Protein AF-A0A8S4NNR5-F1 (afdb_monomer_lite)

pLDDT: mean 77.65, std 17.85, range [33.72, 96.5]

Secondary structure (DSSP, 8-state):
--SHHHHTTS---HHHHEEEEEETTEEP-GGGEEEEEETTTEEEEEET--TTS----SSSSTTTSEEEEE------HHHHHHHHTHHHHTT-TTSS-GGG----SSEEE----TTSPP-HHHH-EEE---

Organism: Owenia fusiformis (NCBI:txid6347)

Radius of gyration: 17.85 Å; chains: 1; bounding box: 46×30×42 Å

Structure (mmCIF, N/CA/C/O backbone):
data_AF-A0A8S4NNR5-F1
#
_entry.id   AF-A0A8S4NNR5-F1
#
loop_
_atom_site.group_PDB
_atom_site.id
_atom_site.type_symbol
_atom_site.label_atom_id
_atom_site.label_alt_id
_atom_site.label_comp_id
_atom_site.label_asym_id
_atom_site.label_entity_id
_atom_site.label_seq_id
_atom_site.pdbx_PDB_ins_code
_atom_site.Cartn_x
_atom_site.Cartn_y
_atom_site.Cartn_z
_atom_site.occupancy
_atom_site.B_iso_or_equiv
_atom_site.auth_seq_id
_atom_site.auth_comp_id
_atom_site.auth_asym_id
_atom_site.auth_atom_id
_atom_site.pdbx_PDB_model_num
ATOM 1 N N . PHE A 1 1 ? 19.088 12.478 -19.303 1.00 33.72 1 PHE A N 1
ATOM 2 C CA . PHE A 1 1 ? 17.846 12.474 -20.108 1.00 33.72 1 PHE A CA 1
ATOM 3 C C . PHE A 1 1 ? 17.108 11.131 -20.120 1.00 33.72 1 PHE A C 1
ATOM 5 O O . PHE A 1 1 ? 15.906 11.162 -20.313 1.00 33.72 1 PHE A O 1
ATOM 12 N N . LEU A 1 2 ? 17.761 9.978 -19.882 1.00 40.84 2 LEU A N 1
ATOM 13 C CA . LEU A 1 2 ? 17.099 8.657 -19.859 1.00 40.84 2 LEU A CA 1
ATOM 14 C C . LEU A 1 2 ? 16.720 8.135 -18.452 1.00 40.84 2 LEU A C 1
ATOM 16 O O . LEU A 1 2 ? 16.222 7.019 -18.371 1.00 40.84 2 LEU A O 1
ATOM 20 N N . ASP A 1 3 ? 16.991 8.866 -17.364 1.00 48.66 3 ASP A N 1
ATOM 21 C CA . ASP A 1 3 ? 16.616 8.444 -15.993 1.00 48.66 3 ASP A CA 1
ATOM 22 C C . ASP A 1 3 ? 15.136 8.702 -15.698 1.00 48.66 3 ASP A C 1
ATOM 24 O O . ASP A 1 3 ? 14.409 7.772 -15.375 1.00 48.66 3 ASP A O 1
ATOM 28 N N . ASN A 1 4 ? 14.644 9.916 -15.977 1.00 43.19 4 ASN A N 1
ATOM 29 C CA . ASN A 1 4 ? 13.251 10.296 -15.693 1.00 43.19 4 ASN A CA 1
ATOM 30 C C . ASN A 1 4 ? 12.184 9.402 -16.343 1.00 43.19 4 ASN A C 1
ATOM 32 O O . ASN A 1 4 ? 11.054 9.356 -15.871 1.00 43.19 4 ASN A O 1
ATOM 36 N N . GLN A 1 5 ? 12.501 8.731 -17.454 1.00 43.84 5 GLN A N 1
ATOM 37 C CA . GLN A 1 5 ? 11.549 7.844 -18.120 1.00 43.84 5 GLN A CA 1
ATOM 38 C C . GLN A 1 5 ? 11.513 6.436 -17.515 1.00 43.84 5 GLN A C 1
ATOM 40 O O . GLN A 1 5 ? 10.537 5.735 -17.745 1.00 43.84 5 GLN A O 1
ATOM 45 N N . ARG A 1 6 ? 12.549 6.012 -16.776 1.00 48.69 6 ARG A N 1
ATOM 46 C CA . ARG A 1 6 ? 12.664 4.664 -16.191 1.00 48.69 6 ARG A CA 1
ATOM 47 C C . ARG A 1 6 ? 12.021 4.572 -14.808 1.00 48.69 6 ARG A C 1
ATOM 49 O O . ARG A 1 6 ? 11.363 3.574 -14.535 1.00 48.69 6 ARG A O 1
ATOM 56 N N . ASP A 1 7 ? 12.098 5.639 -14.016 1.00 49.78 7 ASP A N 1
ATOM 57 C CA . ASP A 1 7 ? 11.447 5.712 -12.698 1.00 49.78 7 ASP A CA 1
ATOM 58 C C . ASP A 1 7 ? 9.910 5.708 -12.797 1.00 49.78 7 ASP A C 1
ATOM 60 O O . ASP A 1 7 ? 9.222 5.191 -11.920 1.00 49.78 7 ASP A O 1
ATOM 64 N N . LEU A 1 8 ? 9.353 6.193 -13.915 1.00 49.12 8 LEU A N 1
ATOM 65 C CA . LEU A 1 8 ? 7.906 6.207 -14.155 1.00 49.12 8 LEU A CA 1
ATOM 66 C C . LEU A 1 8 ? 7.284 4.807 -14.326 1.00 49.12 8 LEU A C 1
ATOM 68 O O . LEU A 1 8 ? 6.092 4.650 -14.081 1.00 49.12 8 LEU A O 1
ATOM 72 N N . TYR A 1 9 ? 8.054 3.793 -14.746 1.00 51.91 9 TYR A N 1
ATOM 73 C CA . TYR A 1 9 ? 7.522 2.442 -15.000 1.00 51.91 9 TYR A CA 1
ATOM 74 C C . TYR A 1 9 ? 7.316 1.611 -13.726 1.00 51.91 9 TYR A C 1
ATOM 76 O O . TYR A 1 9 ? 6.624 0.592 -13.769 1.00 51.91 9 TYR A O 1
ATOM 84 N N . HIS A 1 10 ? 7.883 2.044 -12.598 1.00 59.94 10 HIS A N 1
ATOM 85 C CA . HIS A 1 10 ? 7.735 1.380 -11.301 1.00 59.94 10 HIS A CA 1
ATOM 86 C C . HIS A 1 10 ? 6.607 1.974 -10.443 1.00 59.94 10 HIS A C 1
ATOM 88 O O . HIS A 1 10 ? 6.213 1.376 -9.443 1.00 59.94 10 HIS A O 1
ATOM 94 N N . LEU A 1 11 ? 6.044 3.121 -10.835 1.00 74.12 11 LEU A N 1
ATOM 95 C CA . LEU A 1 11 ? 4.936 3.756 -10.125 1.00 74.12 11 LEU A CA 1
ATOM 96 C C . LEU A 1 11 ? 3.611 3.117 -10.546 1.00 74.12 11 LEU A C 1
ATOM 98 O O . LEU A 1 11 ? 2.985 3.522 -11.523 1.00 74.12 11 LEU A O 1
ATOM 102 N N . LYS A 1 12 ? 3.184 2.099 -9.803 1.00 83.12 12 LYS A N 1
ATOM 103 C CA . LYS A 1 12 ? 1.849 1.515 -9.951 1.00 83.12 12 LYS A CA 1
ATOM 104 C C . LYS A 1 12 ? 0.801 2.430 -9.321 1.00 83.12 12 LYS A C 1
ATOM 106 O O . LYS A 1 12 ? 1.052 3.029 -8.276 1.00 83.12 12 LYS A O 1
ATOM 111 N N . THR A 1 13 ? -0.350 2.564 -9.969 1.00 89.81 13 THR A N 1
ATOM 112 C CA . THR A 1 13 ? -1.510 3.289 -9.434 1.00 89.81 13 THR A CA 1
ATOM 113 C C . THR A 1 13 ? -2.322 2.406 -8.483 1.00 89.81 13 THR A C 1
ATOM 115 O O . THR A 1 13 ? -2.110 1.193 -8.416 1.00 89.81 13 THR A O 1
ATOM 118 N N . TYR A 1 14 ? -3.295 2.988 -7.772 1.00 92.00 14 TYR A N 1
ATOM 119 C CA . TYR A 1 14 ? -4.175 2.222 -6.888 1.00 92.00 14 TYR A CA 1
ATOM 120 C C . TYR A 1 14 ? -4.929 1.141 -7.672 1.00 92.00 14 TYR A C 1
ATOM 122 O O . TYR A 1 14 ? -4.942 -0.021 -7.273 1.00 92.00 14 TYR A O 1
ATOM 130 N N . SER A 1 15 ? -5.484 1.495 -8.835 1.00 91.75 15 SER A N 1
ATOM 131 C CA . SER A 1 15 ? -6.202 0.554 -9.701 1.00 91.75 15 SER A CA 1
ATOM 132 C C . SER A 1 15 ? -5.319 -0.538 -10.301 1.00 91.75 15 SER A C 1
ATOM 134 O O . SER A 1 15 ? -5.840 -1.580 -10.686 1.00 91.75 15 SER A O 1
ATOM 136 N N . ASP A 1 16 ? -4.003 -0.323 -10.379 1.00 88.44 16 ASP A N 1
ATOM 137 C CA . ASP A 1 16 ? -3.079 -1.357 -10.851 1.00 88.44 16 ASP A CA 1
ATOM 138 C C . ASP A 1 16 ? -2.817 -2.429 -9.784 1.00 88.44 16 ASP A C 1
ATOM 140 O O . ASP A 1 16 ? -2.486 -3.558 -10.140 1.00 88.44 16 ASP A O 1
ATOM 144 N N . ILE A 1 17 ? -2.932 -2.077 -8.496 1.00 89.19 17 ILE A N 1
ATOM 145 C CA . ILE A 1 17 ? -2.539 -2.941 -7.373 1.00 89.19 17 ILE A CA 1
ATOM 146 C C . ILE A 1 17 ? -3.748 -3.516 -6.632 1.00 89.19 17 ILE A C 1
ATOM 148 O O . ILE A 1 17 ? -3.726 -4.679 -6.253 1.00 89.19 17 ILE A O 1
ATOM 152 N N . PHE A 1 18 ? -4.799 -2.745 -6.369 1.00 94.06 18 PHE A N 1
ATOM 153 C CA . PHE A 1 18 ? -5.869 -3.161 -5.458 1.00 94.06 18 PHE A CA 1
ATOM 154 C C . PHE A 1 18 ? -7.031 -3.813 -6.215 1.00 94.06 18 PHE A C 1
ATOM 156 O O . PHE A 1 18 ? -7.804 -3.136 -6.888 1.00 94.06 18 PHE A O 1
ATOM 163 N N . LEU A 1 19 ? -7.202 -5.131 -6.056 1.00 94.06 19 LEU A N 1
ATOM 164 C CA . LEU A 1 19 ? -8.363 -5.865 -6.582 1.00 94.06 19 LEU A CA 1
ATOM 165 C C . LEU A 1 19 ? -9.550 -5.832 -5.618 1.00 94.06 19 LEU A C 1
ATOM 167 O O . LEU A 1 19 ? -10.701 -5.763 -6.045 1.00 94.06 19 LEU A O 1
ATOM 171 N N . ALA A 1 20 ? -9.279 -5.912 -4.315 1.00 95.56 20 ALA A N 1
ATOM 172 C CA . ALA A 1 20 ? -10.296 -5.792 -3.280 1.00 95.56 20 ALA A CA 1
ATOM 173 C C . ALA A 1 20 ? -9.721 -5.173 -2.004 1.00 95.56 20 ALA A C 1
ATOM 175 O O . ALA A 1 20 ? -8.582 -5.442 -1.625 1.00 95.56 20 ALA A O 1
ATOM 176 N N . CYS A 1 21 ? -10.550 -4.389 -1.319 1.00 96.50 21 CYS A N 1
ATOM 177 C CA . CYS A 1 21 ? -10.239 -3.763 -0.041 1.00 96.50 21 CYS A CA 1
ATOM 178 C C . CYS A 1 21 ? -11.453 -3.877 0.880 1.00 96.50 21 CYS A C 1
ATOM 180 O O . CYS A 1 21 ? -12.565 -3.510 0.484 1.00 96.50 21 CYS A O 1
ATOM 182 N N . ARG A 1 22 ? -11.255 -4.377 2.103 1.00 96.12 22 ARG A N 1
ATOM 183 C CA . ARG A 1 22 ? -12.273 -4.369 3.158 1.00 96.12 22 ARG A CA 1
ATOM 184 C C . ARG A 1 22 ? -11.695 -3.968 4.505 1.00 96.12 22 ARG A C 1
ATOM 186 O O . ARG A 1 22 ? -10.614 -4.418 4.863 1.00 96.12 22 ARG A O 1
ATOM 193 N N . PHE A 1 23 ? -12.452 -3.197 5.273 1.00 95.06 23 PHE A N 1
ATOM 194 C CA . PHE A 1 23 ? -12.169 -2.894 6.673 1.00 95.06 23 PHE A CA 1
ATOM 195 C C . PHE A 1 23 ? -13.469 -2.975 7.473 1.00 95.06 23 PHE A C 1
ATOM 197 O O . PHE A 1 23 ? -14.477 -2.413 7.048 1.00 95.06 23 PHE A O 1
ATOM 204 N N . ASN A 1 24 ? -13.487 -3.684 8.608 1.00 94.50 24 ASN A N 1
ATOM 205 C CA . ASN A 1 24 ? -14.728 -3.953 9.357 1.00 94.50 24 ASN A CA 1
ATOM 206 C C . ASN A 1 24 ? -15.854 -4.575 8.492 1.00 94.50 24 ASN A C 1
ATOM 208 O O . ASN A 1 24 ? -17.032 -4.252 8.661 1.00 94.50 24 ASN A O 1
ATOM 212 N N . GLY A 1 25 ? -15.491 -5.419 7.520 1.00 92.25 25 GLY A N 1
ATOM 213 C CA . GLY A 1 25 ? -16.410 -6.013 6.539 1.00 92.25 25 GLY A CA 1
ATOM 214 C C . GLY A 1 25 ? -16.906 -5.067 5.430 1.00 92.25 25 GLY A C 1
ATOM 215 O O . GLY A 1 25 ? -17.465 -5.538 4.432 1.00 92.25 25 GLY A O 1
ATOM 216 N N . GLU A 1 26 ? -16.668 -3.761 5.548 1.00 93.69 26 GLU A N 1
ATOM 217 C CA . GLU A 1 26 ? -17.100 -2.733 4.595 1.00 93.69 26 GLU A CA 1
ATOM 218 C C . GLU A 1 26 ? -16.048 -2.510 3.505 1.00 93.69 26 GLU A C 1
ATOM 220 O O . GLU A 1 26 ? -14.851 -2.637 3.751 1.00 93.69 26 GLU A O 1
ATOM 225 N N . ILE A 1 27 ? -16.493 -2.206 2.282 1.00 95.50 27 ILE A N 1
ATOM 226 C CA . ILE A 1 27 ? -15.597 -1.948 1.145 1.00 95.50 27 ILE A CA 1
ATOM 227 C C . ILE A 1 27 ? -14.886 -0.609 1.365 1.00 95.50 27 ILE A C 1
ATOM 229 O O . ILE A 1 27 ? -15.550 0.402 1.589 1.00 95.50 27 ILE A O 1
ATOM 233 N N . CYS A 1 28 ? -13.556 -0.606 1.260 1.00 93.94 28 CYS A N 1
ATOM 234 C CA . CYS A 1 28 ? -12.745 0.613 1.225 1.00 93.94 28 CYS A CA 1
ATOM 235 C C . CYS A 1 28 ? -12.366 1.000 -0.207 1.00 93.94 28 CYS A C 1
ATOM 237 O O . CYS A 1 28 ? -12.325 0.156 -1.102 1.00 93.94 28 CYS A O 1
ATOM 239 N N . ASN A 1 29 ? -12.095 2.287 -0.410 1.00 93.62 29 ASN A N 1
ATOM 240 C CA . ASN A 1 29 ? -11.801 2.892 -1.706 1.00 93.62 29 ASN A CA 1
ATOM 241 C C . ASN A 1 29 ? -10.425 3.567 -1.705 1.00 93.62 29 ASN A C 1
ATOM 243 O O . ASN A 1 29 ? -9.819 3.768 -0.656 1.00 93.62 29 ASN A O 1
ATOM 247 N N . GLU A 1 30 ? -9.965 4.002 -2.878 1.00 95.12 30 GLU A N 1
ATOM 248 C CA . GLU A 1 30 ? -8.710 4.751 -3.038 1.00 95.12 30 GLU A CA 1
ATOM 249 C C . GLU A 1 30 ? -8.620 5.981 -2.118 1.00 95.12 30 GLU A C 1
ATOM 251 O O . GLU A 1 30 ? -7.561 6.261 -1.567 1.00 95.12 30 GLU A O 1
ATOM 256 N N . SER A 1 31 ? -9.741 6.668 -1.867 1.00 93.56 31 SER A N 1
ATOM 257 C CA . SER A 1 31 ? -9.806 7.825 -0.959 1.00 93.56 31 SER A CA 1
ATOM 258 C C . SER A 1 31 ? -9.472 7.502 0.500 1.00 93.56 31 SER A C 1
ATOM 260 O O . SER A 1 31 ? -9.223 8.411 1.286 1.00 93.56 31 SER A O 1
ATOM 262 N N . ASP A 1 32 ? -9.495 6.223 0.880 1.00 93.38 32 ASP A N 1
ATOM 263 C CA . ASP A 1 32 ? -9.110 5.761 2.213 1.00 93.38 32 ASP A CA 1
ATOM 264 C C . ASP A 1 32 ? -7.591 5.580 2.357 1.00 93.38 32 ASP A C 1
ATOM 266 O O . ASP A 1 32 ? -7.109 5.244 3.443 1.00 93.38 32 ASP A O 1
ATOM 270 N N . PHE A 1 33 ? -6.834 5.807 1.283 1.00 94.69 33 PHE A N 1
ATOM 271 C CA . PHE A 1 33 ? -5.386 5.688 1.247 1.00 94.69 33 PHE A CA 1
ATOM 272 C C . PHE A 1 33 ? -4.733 7.033 0.949 1.00 94.69 33 PHE A C 1
ATOM 274 O O . PHE A 1 33 ? -5.205 7.830 0.142 1.00 94.69 33 PHE A O 1
ATOM 281 N N . THR A 1 34 ? -3.579 7.263 1.565 1.00 93.25 34 THR A N 1
ATOM 282 C CA . THR A 1 34 ? -2.657 8.321 1.145 1.00 93.25 34 THR A CA 1
ATOM 283 C C . THR A 1 34 ? -1.496 7.712 0.383 1.00 93.25 34 THR A C 1
ATOM 285 O O . THR A 1 34 ? -0.944 6.702 0.818 1.00 93.25 34 THR A O 1
ATOM 288 N N . THR A 1 35 ? -1.109 8.345 -0.723 1.00 92.50 35 THR A N 1
ATOM 289 C CA . THR A 1 35 ? 0.004 7.882 -1.558 1.00 92.50 35 THR A CA 1
ATOM 290 C C . THR A 1 35 ? 1.268 8.671 -1.242 1.00 92.50 35 THR A C 1
ATOM 292 O O . THR A 1 35 ? 1.237 9.903 -1.225 1.00 92.50 35 THR A O 1
ATOM 295 N N . ILE A 1 36 ? 2.379 7.967 -1.031 1.00 90.81 36 ILE A N 1
ATOM 296 C CA . ILE A 1 36 ? 3.730 8.538 -1.005 1.00 90.81 36 ILE A CA 1
ATOM 297 C C . ILE A 1 36 ? 4.597 7.792 -2.017 1.00 90.81 36 ILE A C 1
ATOM 299 O O . ILE A 1 36 ? 4.445 6.585 -2.178 1.00 90.81 36 ILE A O 1
ATOM 303 N N . SER A 1 37 ? 5.505 8.486 -2.695 1.00 87.75 37 SER A N 1
ATOM 304 C CA . SER A 1 37 ? 6.462 7.844 -3.599 1.00 87.75 37 SER A CA 1
ATOM 305 C C . SER A 1 37 ? 7.819 7.755 -2.907 1.00 87.75 37 SER A C 1
ATOM 307 O O . SER A 1 37 ? 8.348 8.773 -2.460 1.00 87.75 37 SER A O 1
ATOM 309 N N . LEU A 1 38 ? 8.361 6.544 -2.796 1.00 83.75 38 LEU A N 1
ATOM 310 C CA . LEU A 1 38 ? 9.674 6.272 -2.214 1.00 83.75 38 LEU A CA 1
ATOM 311 C C . LEU A 1 38 ? 10.615 5.747 -3.299 1.00 83.75 38 LEU A C 1
ATOM 313 O O . LEU A 1 38 ? 10.259 4.819 -4.022 1.00 83.75 38 LEU A O 1
ATOM 317 N N . ASP A 1 39 ? 11.834 6.282 -3.367 1.00 77.00 39 ASP A N 1
ATOM 318 C CA . ASP A 1 39 ? 12.800 5.991 -4.441 1.00 77.00 39 ASP A CA 1
ATOM 319 C C . ASP A 1 39 ? 13.066 4.490 -4.655 1.00 77.00 39 ASP A C 1
ATOM 3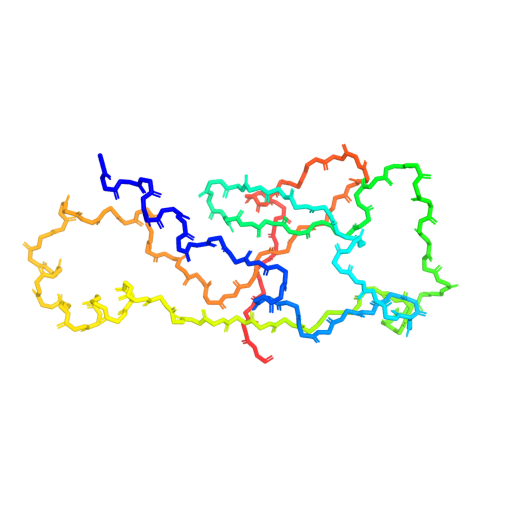21 O O . ASP A 1 39 ? 13.258 4.045 -5.783 1.00 77.00 39 ASP A O 1
ATOM 325 N N . ASN A 1 40 ? 13.056 3.695 -3.579 1.00 77.81 40 ASN A N 1
ATOM 326 C CA . ASN A 1 40 ? 13.342 2.257 -3.639 1.00 77.81 40 ASN A CA 1
ATOM 327 C C . ASN A 1 40 ? 12.089 1.375 -3.806 1.00 77.81 40 ASN A C 1
ATOM 329 O O . ASN A 1 40 ? 12.233 0.191 -4.103 1.00 77.81 40 ASN A O 1
ATOM 333 N N . TYR A 1 41 ? 10.884 1.919 -3.597 1.00 81.00 41 TYR A N 1
ATOM 334 C CA . TYR A 1 41 ? 9.638 1.138 -3.501 1.00 81.00 41 TYR A CA 1
ATOM 335 C C . TYR A 1 41 ? 8.533 1.595 -4.463 1.00 81.00 41 TYR A C 1
ATOM 337 O O . TYR A 1 41 ? 7.509 0.928 -4.584 1.00 81.00 41 TYR A O 1
ATOM 345 N N . GLY A 1 42 ? 8.720 2.714 -5.164 1.00 83.94 42 GLY A N 1
ATOM 346 C CA . GLY A 1 42 ? 7.693 3.301 -6.018 1.00 83.94 42 GLY A CA 1
ATOM 347 C C . GLY A 1 42 ? 6.557 3.924 -5.202 1.00 83.94 42 GLY A C 1
ATOM 348 O O . GLY A 1 42 ? 6.799 4.553 -4.172 1.00 83.94 42 GLY A O 1
ATOM 349 N N . ASN A 1 43 ? 5.314 3.786 -5.674 1.00 89.38 43 ASN A N 1
ATOM 350 C CA . ASN A 1 43 ? 4.141 4.289 -4.957 1.00 89.38 43 ASN A CA 1
ATOM 351 C C . ASN A 1 43 ? 3.772 3.365 -3.793 1.00 89.38 43 ASN A C 1
ATOM 353 O O . ASN A 1 43 ? 3.429 2.200 -3.988 1.00 89.38 43 ASN A O 1
ATOM 357 N N . CYS A 1 44 ? 3.773 3.920 -2.588 1.00 91.75 44 CYS A N 1
ATOM 358 C CA . CYS A 1 44 ? 3.300 3.276 -1.374 1.00 91.75 44 CYS A CA 1
ATOM 359 C C . CYS A 1 44 ? 1.934 3.845 -0.978 1.00 91.75 44 CYS A C 1
ATOM 361 O O . CYS A 1 44 ? 1.725 5.060 -0.998 1.00 91.75 44 CYS A O 1
ATOM 363 N N . TYR A 1 45 ? 1.025 2.959 -0.571 1.00 95.31 45 TYR A N 1
ATOM 364 C CA . TYR A 1 45 ? -0.346 3.289 -0.190 1.00 95.31 45 TYR A CA 1
ATOM 365 C C . TYR A 1 45 ? -0.551 3.030 1.301 1.00 95.31 45 TYR A C 1
ATOM 367 O O . TYR A 1 45 ? -0.532 1.883 1.745 1.00 95.31 45 TYR A O 1
ATOM 375 N N . THR A 1 46 ? -0.784 4.088 2.076 1.00 94.88 46 THR A N 1
ATOM 376 C CA . THR A 1 46 ? -1.032 3.986 3.520 1.00 94.88 46 THR A CA 1
ATOM 377 C C . THR A 1 46 ? -2.519 4.121 3.803 1.00 94.88 46 THR A C 1
ATOM 379 O O . THR A 1 46 ? -3.100 5.186 3.591 1.00 94.88 46 THR A O 1
ATOM 382 N N . PHE A 1 47 ? -3.132 3.050 4.306 1.00 94.94 47 PHE A N 1
ATOM 383 C CA . PHE A 1 47 ? -4.526 3.063 4.743 1.00 94.94 47 PHE A CA 1
ATOM 384 C C . PHE A 1 47 ? -4.690 3.982 5.958 1.00 94.94 47 PHE A C 1
ATOM 386 O O . PHE A 1 47 ? -3.986 3.818 6.953 1.00 94.94 47 PHE A O 1
ATOM 393 N N . LYS A 1 48 ? -5.621 4.939 5.878 1.00 89.62 48 LYS A N 1
ATOM 394 C CA . LYS A 1 48 ? -6.034 5.816 6.988 1.00 89.62 48 LYS A CA 1
ATOM 395 C C . LYS A 1 48 ? -4.873 6.450 7.767 1.00 89.62 48 LYS A C 1
ATOM 397 O O . LYS A 1 48 ? -4.831 6.412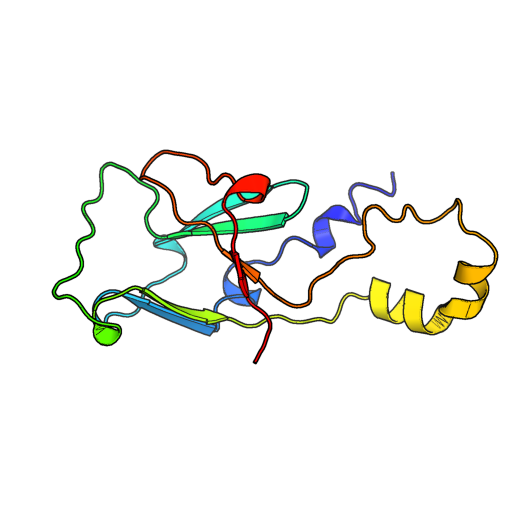 8.989 1.00 89.62 48 LYS A O 1
ATOM 402 N N . SER A 1 49 ? -3.936 7.085 7.066 1.00 85.38 49 SER A N 1
ATOM 403 C CA . SER A 1 49 ? -2.756 7.711 7.688 1.00 85.38 49 SER A CA 1
ATOM 404 C C . SER A 1 49 ? -3.057 8.954 8.541 1.00 85.38 49 SER A C 1
ATOM 406 O O . SER A 1 49 ? -2.223 9.361 9.357 1.00 85.38 49 SER A O 1
ATOM 408 N N . ASN A 1 50 ? -4.230 9.571 8.362 1.00 82.50 50 ASN A N 1
ATOM 409 C CA . ASN A 1 50 ? -4.592 10.822 9.016 1.00 82.50 50 ASN A CA 1
ATOM 410 C C . ASN A 1 50 ? -4.929 10.625 10.505 1.00 82.50 50 ASN A C 1
ATOM 412 O O . ASN A 1 50 ? -5.868 9.919 10.862 1.00 82.50 50 ASN A O 1
ATOM 416 N N . ILE A 1 51 ? -4.211 11.340 11.375 1.00 76.19 51 ILE A N 1
ATOM 417 C CA . ILE A 1 51 ? -4.363 11.283 12.836 1.00 76.19 51 ILE A CA 1
ATOM 418 C C . ILE A 1 51 ? -5.730 11.769 13.341 1.00 76.19 51 ILE A C 1
ATOM 420 O O . ILE A 1 51 ? -6.143 11.420 14.448 1.00 76.19 51 ILE A O 1
ATOM 424 N N . THR A 1 52 ? -6.435 12.595 12.563 1.00 73.75 52 THR A N 1
ATOM 425 C CA . THR A 1 52 ? -7.730 13.153 12.980 1.00 73.75 52 THR A CA 1
ATOM 426 C C . THR A 1 52 ? -8.884 12.173 12.811 1.00 73.75 52 THR A C 1
ATOM 428 O O . THR A 1 52 ? -9.960 12.391 13.366 1.00 73.75 52 THR A O 1
ATOM 431 N N . GLU A 1 53 ? -8.683 11.100 12.052 1.00 71.75 53 GLU A N 1
ATOM 432 C CA . GLU A 1 53 ? -9.719 10.124 11.759 1.00 71.75 53 GLU A CA 1
ATOM 433 C C . GLU A 1 53 ? -9.548 8.899 12.668 1.00 71.75 5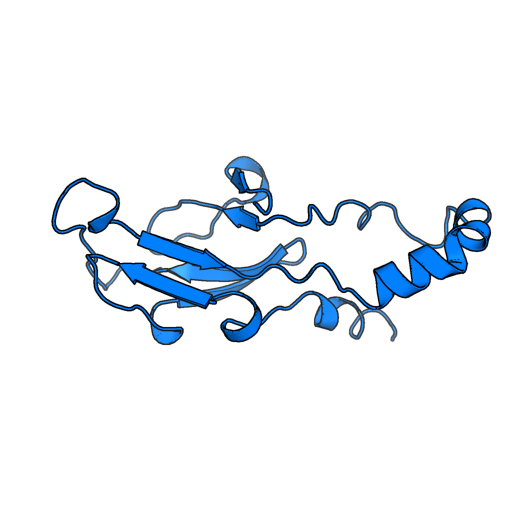3 GLU A C 1
ATOM 435 O O . GLU A 1 53 ? -8.542 8.195 12.628 1.00 71.75 53 GLU A O 1
ATOM 440 N N . ARG A 1 54 ? -10.531 8.647 13.540 1.00 68.44 54 ARG A N 1
ATOM 441 C CA . ARG A 1 54 ? -10.506 7.481 14.431 1.00 68.44 54 ARG A CA 1
ATOM 442 C C . ARG A 1 54 ? -11.079 6.269 13.711 1.00 68.44 54 ARG A C 1
ATOM 444 O O . ARG A 1 54 ? -12.298 6.128 13.634 1.00 68.44 54 ARG A O 1
ATOM 451 N N . TYR A 1 55 ? -10.208 5.370 13.266 1.00 78.00 55 TYR A N 1
ATOM 452 C CA . TYR A 1 55 ? -10.606 4.048 12.789 1.00 78.00 55 TYR A CA 1
ATOM 453 C C . TYR A 1 55 ? -10.283 3.009 13.844 1.00 78.00 55 TYR A C 1
ATOM 455 O O . TYR A 1 55 ? -9.141 2.848 14.264 1.00 78.00 55 TYR A O 1
ATOM 463 N N . MET A 1 56 ? -11.321 2.320 14.295 1.00 85.69 56 MET A N 1
ATOM 464 C CA . MET A 1 56 ? -11.200 1.231 15.250 1.00 85.69 56 MET A CA 1
ATOM 465 C C . MET A 1 56 ? -11.814 -0.012 14.632 1.00 85.69 56 MET A C 1
ATOM 467 O O . MET A 1 56 ? -12.841 0.057 13.950 1.00 85.69 56 MET A O 1
ATOM 471 N N . VAL A 1 57 ? -11.170 -1.148 14.869 1.00 90.50 57 VAL A N 1
ATOM 472 C CA . VAL A 1 57 ? -11.773 -2.446 14.584 1.00 90.50 57 VAL A CA 1
ATOM 473 C C . VAL A 1 57 ? -12.987 -2.633 15.497 1.00 90.50 57 VAL A C 1
ATOM 475 O O . VAL A 1 57 ? -12.948 -2.249 16.669 1.00 90.50 57 VAL A O 1
ATOM 478 N N . ARG A 1 58 ? -14.081 -3.175 14.960 1.00 88.75 58 ARG A N 1
ATOM 479 C CA . ARG A 1 58 ? -15.308 -3.455 15.727 1.00 88.75 58 ARG A CA 1
ATOM 480 C C . ARG A 1 58 ? -15.082 -4.570 16.742 1.00 88.75 58 ARG A C 1
ATOM 482 O O . ARG A 1 58 ? -15.589 -4.510 17.857 1.00 88.75 58 ARG A O 1
ATOM 489 N N . GLU A 1 59 ? -14.297 -5.559 16.346 1.00 91.75 59 GLU A N 1
ATOM 490 C CA . GLU A 1 59 ? -13.951 -6.739 17.127 1.00 91.75 59 GLU A CA 1
ATOM 491 C C . GLU A 1 59 ? -12.592 -7.283 16.673 1.00 91.75 59 GLU A C 1
ATOM 493 O O . GLU A 1 59 ? -12.056 -6.906 15.629 1.00 91.75 59 GLU A O 1
ATOM 498 N N . ILE A 1 60 ? -12.015 -8.165 17.486 1.00 91.00 60 ILE A N 1
ATOM 499 C CA . ILE A 1 60 ? -10.755 -8.832 17.164 1.00 91.00 60 ILE A CA 1
ATOM 500 C C . ILE A 1 60 ? -11.059 -9.992 16.218 1.00 91.00 60 ILE A C 1
ATOM 502 O O . ILE A 1 60 ? -11.758 -10.930 16.592 1.00 91.00 60 ILE A O 1
ATOM 506 N N . GLY A 1 61 ? -10.495 -9.953 15.015 1.00 91.12 61 GLY A N 1
ATOM 507 C CA . GLY A 1 61 ? -10.620 -11.036 14.047 1.00 91.12 61 GLY A CA 1
ATOM 508 C C . GLY A 1 61 ? -10.319 -10.580 12.620 1.00 91.12 61 GLY A C 1
ATOM 509 O O . GLY A 1 61 ? -10.297 -9.376 12.355 1.00 91.12 61 GLY A O 1
ATOM 510 N N . PRO A 1 62 ? -10.092 -11.526 11.695 1.00 87.56 62 PRO A N 1
ATOM 511 C CA . PRO A 1 62 ? -9.787 -11.212 10.300 1.00 87.56 62 PRO A CA 1
ATOM 512 C C . PRO A 1 62 ? -10.939 -10.478 9.600 1.00 87.56 62 PRO A C 1
ATOM 514 O O . PRO A 1 62 ? -10.686 -9.544 8.846 1.00 87.56 62 PRO A O 1
ATOM 517 N N . ASP A 1 63 ? -12.190 -10.817 9.924 1.00 88.62 63 ASP A N 1
ATOM 518 C CA . ASP A 1 63 ? -13.380 -10.218 9.298 1.00 88.62 63 ASP A CA 1
ATOM 519 C C . ASP A 1 63 ? -13.573 -8.738 9.667 1.00 88.62 63 ASP A C 1
ATOM 521 O O . ASP A 1 63 ? -14.156 -7.963 8.904 1.00 88.62 63 ASP A O 1
ATOM 525 N N . SER A 1 64 ? -13.047 -8.332 10.827 1.00 92.88 64 SER A N 1
ATOM 526 C CA . SER A 1 64 ? -13.100 -6.948 11.301 1.00 92.88 64 SER A CA 1
ATOM 527 C C . SER A 1 64 ? -11.831 -6.142 11.017 1.00 92.88 64 SER A C 1
ATOM 529 O O . SER A 1 64 ? -11.842 -4.914 11.095 1.00 92.88 64 SER A O 1
ATOM 531 N N . GLY A 1 65 ? -10.738 -6.812 10.653 1.00 92.56 65 GLY A N 1
ATOM 532 C CA . GLY A 1 65 ? -9.476 -6.175 10.289 1.00 92.56 65 GLY A CA 1
ATOM 533 C C . GLY A 1 65 ? -9.480 -5.556 8.890 1.00 92.56 65 GLY A C 1
ATOM 534 O O . GLY A 1 65 ? -10.511 -5.435 8.228 1.00 92.56 65 GLY A O 1
ATOM 535 N N . LEU A 1 66 ? -8.287 -5.165 8.437 1.00 94.88 66 LEU A N 1
ATOM 536 C CA . LEU A 1 66 ? -8.034 -4.775 7.052 1.00 94.88 66 LEU A CA 1
ATOM 537 C C . LEU A 1 66 ? -7.746 -6.035 6.225 1.00 94.88 66 LEU A C 1
ATOM 539 O O . LEU A 1 66 ? -6.789 -6.754 6.501 1.00 94.88 66 LEU A O 1
ATOM 543 N N . THR A 1 67 ? -8.561 -6.281 5.205 1.00 95.69 67 THR A N 1
ATOM 544 C CA . THR A 1 67 ? -8.386 -7.366 4.236 1.00 95.69 67 THR A CA 1
ATOM 545 C C . THR A 1 67 ? -8.134 -6.771 2.859 1.00 95.69 67 THR A C 1
ATOM 547 O O . THR A 1 67 ? -8.922 -5.956 2.378 1.00 95.69 67 THR A O 1
ATOM 550 N N . LEU A 1 68 ? -7.055 -7.203 2.212 1.00 95.69 68 LEU A N 1
ATOM 551 C CA . LEU A 1 68 ? -6.648 -6.740 0.890 1.00 95.69 68 LEU A CA 1
ATOM 552 C C . LEU A 1 68 ? -6.467 -7.936 -0.045 1.00 95.69 68 LEU A C 1
ATOM 554 O O . LEU A 1 68 ? -5.916 -8.958 0.356 1.00 95.69 68 LEU A O 1
ATOM 558 N N . ILE A 1 69 ? -6.893 -7.786 -1.296 1.00 94.44 69 ILE A N 1
ATOM 559 C CA . ILE A 1 69 ? -6.502 -8.667 -2.401 1.00 94.44 69 ILE A CA 1
ATOM 560 C C . ILE A 1 69 ? -5.781 -7.789 -3.407 1.00 94.44 69 ILE A C 1
ATOM 562 O O . ILE A 1 69 ? -6.347 -6.801 -3.883 1.00 94.44 69 ILE A O 1
ATOM 566 N N . LEU A 1 70 ? -4.535 -8.141 -3.6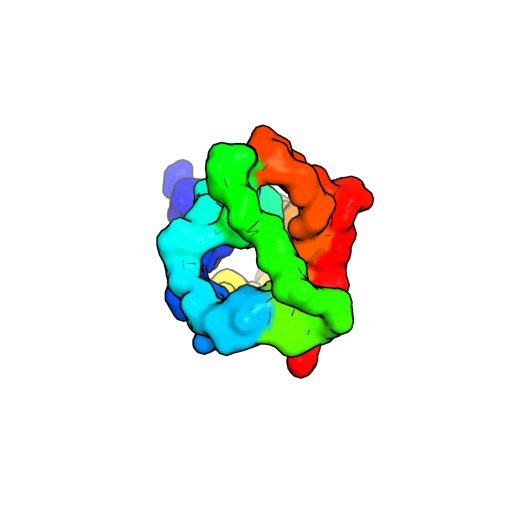98 1.00 92.69 70 LEU A N 1
ATOM 567 C CA . LEU A 1 70 ? -3.622 -7.300 -4.454 1.00 92.69 70 LEU A CA 1
ATOM 568 C C . LEU A 1 70 ? -3.183 -8.022 -5.728 1.00 92.69 70 LEU A C 1
ATOM 570 O O . LEU A 1 70 ? -3.012 -9.240 -5.735 1.00 92.69 70 LEU A O 1
ATOM 574 N N . PHE A 1 71 ? -3.030 -7.267 -6.807 1.00 87.50 71 PHE A N 1
ATOM 575 C CA . PHE A 1 71 ? -2.522 -7.726 -8.084 1.00 87.50 71 PHE A CA 1
ATOM 576 C C . PHE A 1 71 ? -1.094 -7.238 -8.264 1.00 87.50 71 PHE A C 1
ATOM 578 O O . PHE A 1 71 ? -0.814 -6.040 -8.239 1.00 87.50 71 PHE A O 1
ATOM 585 N N . LEU A 1 72 ? -0.195 -8.190 -8.466 1.00 81.94 72 LEU A N 1
ATOM 586 C CA . LEU A 1 72 ? 1.202 -7.937 -8.759 1.00 81.94 72 LEU A CA 1
ATOM 587 C C . LEU A 1 72 ? 1.439 -8.432 -10.172 1.00 81.94 72 LEU A C 1
ATOM 589 O O . LEU A 1 72 ? 1.365 -9.624 -10.451 1.00 81.94 72 LEU A O 1
ATOM 593 N N . ASN A 1 73 ? 1.589 -7.482 -11.092 1.00 69.06 73 ASN A N 1
ATOM 594 C CA . ASN A 1 73 ? 1.963 -7.804 -12.455 1.00 69.06 73 ASN A CA 1
ATOM 595 C C . ASN A 1 73 ? 3.482 -7.739 -12.574 1.00 69.06 73 ASN A C 1
ATOM 597 O O . ASN A 1 73 ? 4.048 -6.642 -12.561 1.00 69.06 73 ASN A O 1
ATOM 601 N N . ASP A 1 74 ? 4.095 -8.900 -12.771 1.00 60.25 74 ASP A N 1
ATOM 602 C CA . ASP A 1 74 ? 5.542 -9.074 -12.948 1.00 60.25 74 ASP A CA 1
ATOM 603 C C . ASP A 1 74 ? 6.036 -8.583 -14.317 1.00 60.25 74 ASP A C 1
ATOM 605 O O . ASP A 1 74 ? 7.225 -8.626 -14.632 1.00 60.25 74 ASP A O 1
ATOM 609 N N . TYR A 1 75 ? 5.133 -8.117 -15.184 1.00 53.94 75 TYR A N 1
ATOM 610 C CA . TYR A 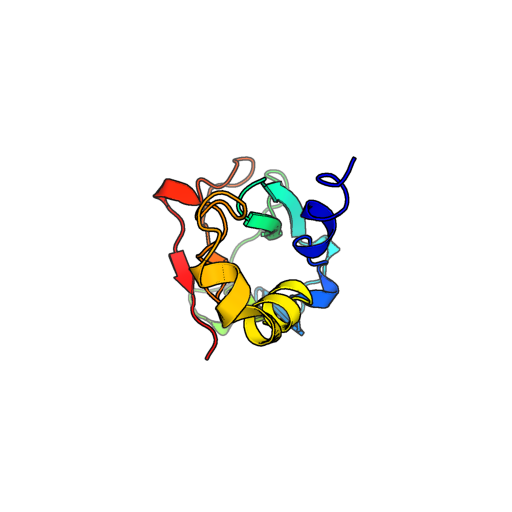1 75 ? 5.507 -7.672 -16.514 1.00 53.94 75 TYR A CA 1
ATOM 611 C C . TYR A 1 75 ? 6.106 -6.265 -16.484 1.00 53.94 75 TYR A C 1
ATOM 613 O O . TYR A 1 75 ? 5.406 -5.261 -16.656 1.00 53.94 75 TYR A O 1
ATOM 621 N N . SER A 1 76 ? 7.426 -6.183 -16.320 1.00 57.59 76 SER A N 1
ATOM 622 C CA . SER A 1 76 ? 8.169 -5.019 -16.786 1.00 57.59 76 SER A CA 1
ATOM 623 C C . SER A 1 76 ? 8.662 -5.272 -18.223 1.00 57.59 76 SER A C 1
ATOM 625 O O . SER A 1 76 ? 9.274 -6.307 -18.506 1.00 57.59 76 SER A O 1
ATOM 627 N N . PRO A 1 77 ? 8.453 -4.332 -19.166 1.00 54.41 77 PRO A N 1
ATOM 628 C CA . PRO A 1 77 ? 9.057 -4.412 -20.501 1.00 54.41 77 PRO A CA 1
ATOM 629 C C . PRO A 1 77 ? 10.591 -4.536 -20.457 1.00 54.41 77 PRO A C 1
ATOM 631 O O . PRO A 1 77 ? 11.218 -5.023 -21.399 1.00 54.41 77 PRO A O 1
ATOM 634 N N . LEU A 1 78 ? 11.207 -4.109 -19.347 1.00 56.91 78 LEU A N 1
ATOM 635 C CA . LEU A 1 78 ? 12.631 -4.284 -19.092 1.00 56.91 78 LEU A CA 1
ATOM 636 C C . LEU A 1 78 ? 12.981 -5.743 -18.804 1.00 56.91 78 LEU A C 1
ATOM 638 O O . LEU A 1 78 ? 14.005 -6.201 -19.297 1.00 56.91 78 LEU A O 1
ATOM 642 N N . ASP A 1 79 ? 12.155 -6.495 -18.083 1.00 59.44 79 ASP A N 1
ATOM 643 C CA . ASP A 1 79 ? 12.396 -7.919 -17.824 1.00 59.44 79 ASP A CA 1
ATOM 644 C C . ASP A 1 79 ? 12.245 -8.748 -19.096 1.00 59.44 79 ASP A C 1
ATOM 646 O O . ASP A 1 79 ? 13.054 -9.644 -19.352 1.00 59.44 79 ASP A O 1
ATOM 650 N N . GLU A 1 80 ? 11.307 -8.379 -19.972 1.00 59.75 80 GLU A N 1
ATOM 651 C CA . GLU A 1 80 ? 11.217 -8.962 -21.312 1.00 59.75 80 GLU A CA 1
ATOM 652 C C . GLU A 1 80 ? 12.480 -8.661 -22.140 1.00 59.75 80 GLU A C 1
ATOM 654 O O . GLU A 1 80 ? 13.077 -9.567 -22.734 1.00 59.75 80 GLU A O 1
ATOM 659 N N . PHE A 1 81 ? 12.935 -7.404 -22.149 1.00 63.19 81 PHE A N 1
ATOM 660 C CA . PHE A 1 81 ? 14.161 -7.007 -22.842 1.00 63.19 81 PHE A CA 1
ATOM 661 C C . PHE A 1 81 ? 15.399 -7.720 -22.275 1.00 63.19 81 PHE A C 1
ATOM 663 O O . PHE A 1 81 ? 16.236 -8.199 -23.043 1.00 63.19 81 PHE A O 1
ATOM 670 N N . ARG A 1 82 ? 15.512 -7.848 -20.949 1.00 61.94 82 ARG A N 1
ATOM 671 C CA . ARG A 1 82 ? 16.600 -8.561 -20.257 1.00 61.94 82 ARG A CA 1
ATOM 672 C C . ARG A 1 82 ? 16.589 -10.051 -20.573 1.00 61.94 82 ARG A C 1
ATOM 674 O O . ARG A 1 82 ? 17.642 -10.613 -20.859 1.00 61.94 82 ARG A O 1
ATOM 681 N N . SER A 1 83 ? 15.416 -10.681 -20.561 1.00 63.41 83 SER A N 1
ATOM 682 C CA . SER A 1 83 ? 15.248 -12.094 -20.910 1.00 63.41 83 SER A CA 1
ATOM 683 C C . SER A 1 83 ? 15.710 -12.369 -22.345 1.00 63.41 83 SER A C 1
ATOM 685 O O . SER A 1 83 ? 16.464 -13.313 -22.580 1.00 63.41 83 SER A O 1
ATOM 687 N N . LYS A 1 84 ? 15.357 -11.483 -23.287 1.00 68.56 84 LYS A N 1
ATOM 688 C CA . LYS A 1 84 ? 15.755 -11.575 -24.702 1.00 68.56 84 LYS A CA 1
ATOM 689 C C . LYS A 1 84 ? 17.236 -11.267 -24.960 1.00 68.56 84 LYS A C 1
ATOM 691 O O . LYS A 1 84 ? 17.787 -11.782 -25.925 1.00 68.56 84 LYS A O 1
ATOM 696 N N . ASN A 1 85 ? 17.883 -10.455 -24.118 1.00 65.81 85 ASN A N 1
ATOM 697 C CA . ASN A 1 85 ? 19.267 -9.990 -24.309 1.00 65.81 85 ASN A CA 1
ATOM 698 C C . ASN A 1 85 ? 20.241 -10.488 -23.222 1.00 65.81 85 ASN A C 1
ATOM 700 O O . ASN A 1 85 ? 21.288 -9.874 -22.993 1.00 65.81 85 ASN A O 1
ATOM 704 N N . ARG A 1 86 ? 19.920 -11.605 -22.553 1.00 64.00 86 ARG A N 1
ATOM 705 C CA . ARG A 1 86 ? 20.719 -12.176 -21.452 1.00 64.00 86 ARG A CA 1
ATOM 706 C C . ARG A 1 86 ? 22.200 -12.342 -21.820 1.00 64.00 86 ARG A C 1
ATOM 708 O O . ARG A 1 86 ? 23.068 -12.003 -21.018 1.00 64.00 86 ARG A O 1
ATOM 715 N N . ASP A 1 87 ? 22.484 -12.798 -23.037 1.00 65.75 87 ASP A N 1
ATOM 716 C CA . ASP A 1 87 ? 23.849 -13.062 -23.512 1.00 65.75 87 ASP A CA 1
ATOM 717 C C . ASP A 1 87 ? 24.674 -11.779 -23.711 1.00 65.75 87 ASP A C 1
ATOM 719 O O . ASP A 1 87 ? 25.895 -11.780 -23.550 1.00 65.75 87 ASP A O 1
ATOM 723 N N . VAL A 1 88 ? 24.014 -10.653 -23.998 1.00 65.12 88 VAL A N 1
ATOM 724 C CA . VAL A 1 88 ? 24.655 -9.330 -24.078 1.00 65.12 88 VAL A CA 1
ATOM 725 C C . VAL A 1 88 ? 24.949 -8.806 -22.669 1.00 65.12 88 VAL A C 1
ATOM 727 O O . VAL A 1 88 ? 26.037 -8.297 -22.411 1.00 65.12 88 VAL A O 1
ATOM 730 N N . MET A 1 89 ? 24.022 -9.008 -21.726 1.00 58.34 89 MET A N 1
ATOM 731 C CA . MET A 1 89 ? 24.162 -8.584 -20.326 1.00 58.34 89 MET A CA 1
ATOM 732 C C . MET A 1 89 ? 25.306 -9.274 -19.578 1.00 58.34 89 MET A C 1
ATOM 734 O O . MET A 1 89 ? 25.964 -8.626 -18.766 1.00 58.34 89 MET A O 1
ATOM 738 N N . LEU A 1 90 ? 25.581 -10.552 -19.859 1.00 59.31 90 LEU A N 1
ATOM 739 C CA . LEU A 1 90 ? 26.696 -11.283 -19.239 1.00 59.31 90 LEU A CA 1
ATOM 740 C C . LEU A 1 90 ? 28.076 -10.729 -19.641 1.00 59.31 90 LEU A C 1
ATOM 742 O O . LEU A 1 90 ? 29.041 -10.907 -18.902 1.00 59.31 90 LEU A O 1
ATOM 746 N N . ASN A 1 91 ? 28.163 -10.015 -20.768 1.00 55.22 91 ASN A N 1
ATOM 747 C CA . ASN A 1 91 ? 29.415 -9.498 -21.326 1.00 55.22 91 ASN A CA 1
ATOM 748 C C . ASN A 1 91 ? 29.651 -7.997 -21.058 1.00 55.22 91 ASN A C 1
ATOM 750 O O . ASN A 1 91 ? 30.719 -7.478 -21.377 1.00 55.22 91 ASN A O 1
ATOM 754 N N . THR A 1 92 ? 28.695 -7.291 -20.437 1.00 56.88 92 THR A N 1
ATOM 755 C CA . THR A 1 92 ? 28.813 -5.862 -20.075 1.00 56.88 92 THR A CA 1
ATOM 756 C C . THR A 1 92 ? 28.350 -5.587 -18.634 1.00 56.88 92 THR A C 1
ATOM 758 O O . THR A 1 92 ? 27.352 -4.890 -18.424 1.00 56.88 92 THR A O 1
ATOM 761 N N . PRO A 1 93 ? 29.072 -6.089 -17.615 1.00 54.12 93 PRO A N 1
ATOM 762 C CA . PRO A 1 93 ? 28.654 -6.009 -16.210 1.00 54.12 93 PRO A CA 1
ATOM 763 C C . PRO A 1 93 ? 28.579 -4.577 -15.651 1.00 54.12 93 PRO A C 1
ATOM 765 O O . PRO A 1 93 ? 27.879 -4.335 -14.675 1.00 54.12 93 PRO A O 1
ATOM 768 N N . ASN A 1 94 ? 29.251 -3.610 -16.286 1.00 53.03 94 ASN A N 1
ATOM 769 C CA . ASN A 1 94 ? 29.311 -2.219 -15.820 1.00 53.03 94 ASN A CA 1
ATOM 770 C C . ASN A 1 94 ? 28.192 -1.314 -16.371 1.00 53.03 94 ASN A C 1
ATOM 772 O O . ASN A 1 94 ? 28.119 -0.153 -15.976 1.00 53.03 94 ASN A O 1
ATOM 776 N N . LEU A 1 95 ? 27.343 -1.796 -17.291 1.00 52.88 95 LEU A N 1
ATOM 777 C CA . LEU A 1 95 ? 26.278 -0.971 -17.888 1.00 52.88 95 LEU A CA 1
ATOM 778 C C . LEU A 1 95 ? 24.945 -1.027 -17.129 1.00 52.88 95 LEU A C 1
ATOM 780 O O . LEU A 1 95 ? 24.106 -0.147 -17.306 1.00 52.88 95 LEU A O 1
ATOM 784 N N . PHE A 1 96 ? 24.744 -2.036 -16.283 1.00 54.34 96 PHE A N 1
ATOM 785 C CA . PHE A 1 96 ? 23.496 -2.236 -15.555 1.00 54.34 96 PHE A CA 1
ATOM 786 C C . PHE A 1 96 ? 23.822 -2.458 -14.086 1.00 54.34 96 PHE A C 1
ATOM 788 O O . PHE A 1 96 ? 24.262 -3.536 -13.694 1.00 54.34 96 PHE A O 1
ATOM 795 N N . SER A 1 97 ? 23.652 -1.412 -13.274 1.00 44.50 97 SER A N 1
ATOM 796 C CA . SER A 1 97 ? 23.922 -1.514 -11.843 1.00 44.50 97 SER A CA 1
ATOM 797 C C . SER A 1 97 ? 23.063 -2.630 -11.235 1.00 44.50 97 SER A C 1
ATOM 799 O O . SER A 1 97 ? 21.846 -2.670 -11.437 1.00 44.50 97 SER A O 1
ATOM 801 N N . SER A 1 98 ? 23.688 -3.507 -10.450 1.00 42.25 98 SER A N 1
ATOM 802 C CA . SER A 1 98 ? 23.005 -4.523 -9.638 1.00 42.25 98 SER A CA 1
ATOM 803 C C . SER A 1 98 ? 22.093 -3.921 -8.558 1.00 42.25 98 SER A C 1
ATOM 805 O O . SER A 1 98 ? 21.444 -4.651 -7.819 1.00 42.25 98 SER A O 1
ATOM 807 N N . LYS A 1 99 ? 21.989 -2.587 -8.477 1.00 42.28 99 LYS A N 1
ATOM 808 C CA . LYS A 1 99 ? 21.079 -1.881 -7.572 1.00 42.28 99 LYS A CA 1
ATOM 809 C C . LYS A 1 99 ? 19.597 -2.174 -7.862 1.00 42.28 99 LYS A C 1
ATOM 811 O O . LYS A 1 99 ? 18.764 -1.949 -7.000 1.00 42.28 99 LYS A O 1
ATOM 816 N N . TYR A 1 100 ? 19.287 -2.732 -9.036 1.00 46.34 100 TYR A N 1
ATOM 817 C CA . TYR A 1 100 ? 17.928 -3.056 -9.494 1.00 46.34 100 TYR A CA 1
ATOM 818 C C . TYR A 1 100 ? 17.708 -4.565 -9.715 1.00 46.34 100 TYR A C 1
ATOM 820 O O . TYR A 1 100 ? 16.828 -4.972 -10.469 1.00 46.34 100 TYR A O 1
ATOM 828 N N . SER A 1 101 ? 18.548 -5.429 -9.131 1.00 40.25 101 SER A N 1
ATOM 829 C CA . SER A 1 101 ? 18.484 -6.888 -9.332 1.00 40.25 101 SER A CA 1
ATOM 830 C C . SER A 1 101 ? 17.654 -7.644 -8.290 1.00 40.25 101 SER A C 1
ATOM 832 O O . SER A 1 101 ? 17.875 -8.837 -8.095 1.00 40.25 101 SER A O 1
ATOM 834 N N . LYS A 1 102 ? 16.715 -6.980 -7.618 1.00 45.84 102 LYS A N 1
ATOM 835 C CA . LYS A 1 102 ? 15.713 -7.634 -6.772 1.00 45.84 102 LYS A CA 1
ATOM 836 C C . LYS A 1 102 ? 14.372 -6.924 -6.925 1.00 45.84 102 LYS A C 1
ATOM 838 O O . LYS A 1 102 ? 13.934 -6.228 -6.020 1.00 45.84 102 LYS A O 1
ATOM 843 N N . ALA A 1 103 ? 13.717 -7.113 -8.067 1.00 51.47 103 ALA A N 1
ATOM 844 C CA . ALA A 1 103 ? 12.269 -7.207 -8.004 1.00 51.47 103 ALA A CA 1
ATOM 845 C C . ALA A 1 103 ? 12.009 -8.519 -7.256 1.00 51.47 103 ALA A C 1
ATOM 847 O O . ALA A 1 103 ? 12.179 -9.605 -7.802 1.00 51.47 103 ALA A O 1
ATOM 848 N N . SER A 1 104 ? 11.787 -8.444 -5.946 1.00 53.09 104 SER A N 1
ATOM 849 C CA . SER A 1 104 ? 10.935 -9.459 -5.351 1.00 53.09 104 SER A CA 1
ATOM 850 C C . SER A 1 104 ? 9.589 -9.252 -6.022 1.00 53.09 104 SER A C 1
ATOM 852 O O . SER A 1 104 ? 9.044 -8.158 -5.901 1.00 53.09 104 SER A O 1
ATOM 854 N N . ASP A 1 105 ? 9.051 -10.265 -6.689 1.00 68.62 105 ASP A N 1
ATOM 855 C CA . ASP A 1 105 ? 7.719 -10.212 -7.312 1.00 68.62 105 ASP A CA 1
ATOM 856 C C . ASP A 1 105 ? 6.587 -10.003 -6.272 1.00 68.62 105 ASP A C 1
ATOM 858 O O . ASP A 1 105 ? 5.412 -10.095 -6.582 1.00 68.62 105 ASP A O 1
ATOM 862 N N . GLY A 1 106 ? 6.931 -9.734 -5.007 1.00 80.56 106 GLY A N 1
ATOM 863 C CA . GLY A 1 106 ? 6.040 -9.536 -3.875 1.00 80.56 106 GLY A CA 1
ATOM 864 C C . GLY A 1 106 ? 5.838 -8.077 -3.461 1.00 80.56 106 GLY A C 1
ATOM 865 O O . GLY A 1 106 ? 6.324 -7.134 -4.081 1.00 80.56 106 GLY A O 1
ATOM 866 N N . ILE A 1 107 ? 5.128 -7.901 -2.349 1.00 88.00 107 ILE A N 1
ATOM 867 C CA . ILE A 1 107 ? 4.871 -6.607 -1.707 1.00 88.00 107 ILE A CA 1
ATOM 868 C C . ILE A 1 107 ? 5.683 -6.505 -0.431 1.00 88.00 107 ILE A C 1
ATOM 870 O O . ILE A 1 107 ? 5.767 -7.465 0.331 1.00 88.00 107 ILE A O 1
ATOM 874 N N . ARG A 1 108 ? 6.188 -5.306 -0.143 1.00 91.62 108 ARG A N 1
ATOM 875 C CA . ARG A 1 108 ? 6.704 -4.975 1.182 1.00 91.62 108 ARG A CA 1
ATOM 876 C C . ARG A 1 108 ? 5.657 -4.211 1.988 1.00 91.62 108 ARG A C 1
ATOM 878 O O . ARG A 1 108 ? 5.208 -3.143 1.580 1.00 91.62 108 ARG A O 1
ATOM 885 N N . LEU A 1 109 ? 5.256 -4.772 3.124 1.00 94.12 109 LEU A N 1
ATOM 886 C CA . LEU A 1 109 ? 4.251 -4.227 4.034 1.00 94.12 109 LEU A CA 1
ATOM 887 C C . LEU A 1 109 ? 4.928 -3.597 5.255 1.00 94.12 109 LEU A C 1
ATOM 889 O O . LEU A 1 109 ? 5.738 -4.247 5.908 1.00 94.12 109 LEU A O 1
ATOM 893 N N . GLY A 1 110 ? 4.554 -2.366 5.601 1.00 94.75 110 GLY A N 1
ATOM 894 C CA . GLY A 1 110 ? 4.948 -1.712 6.851 1.00 94.75 110 GLY A CA 1
ATOM 895 C C . GLY A 1 110 ? 3.732 -1.392 7.716 1.00 94.75 110 GLY A C 1
ATOM 896 O O . GLY A 1 110 ? 2.694 -0.982 7.197 1.00 94.75 110 GLY A O 1
ATOM 897 N N . ILE A 1 111 ? 3.863 -1.551 9.034 1.00 94.06 111 ILE A N 1
ATOM 898 C CA . ILE A 1 111 ? 2.849 -1.148 10.018 1.00 94.06 111 ILE A CA 1
ATOM 899 C C . ILE A 1 111 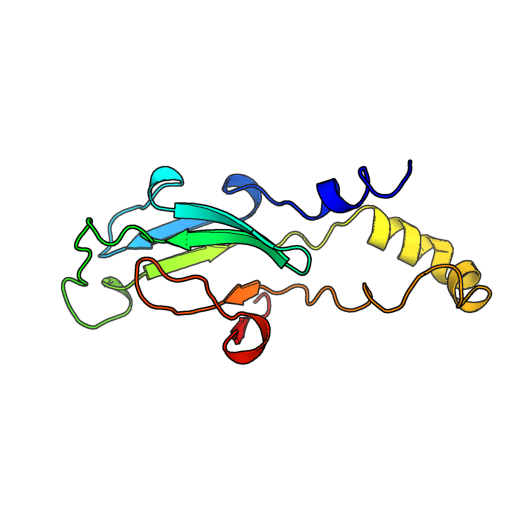? 3.461 -0.049 10.878 1.00 94.06 111 ILE A C 1
ATOM 901 O O . ILE A 1 111 ? 4.504 -0.253 11.486 1.00 94.06 111 ILE A O 1
ATOM 905 N N . HIS A 1 112 ? 2.815 1.111 10.939 1.00 92.56 112 HIS A N 1
ATOM 906 C CA . HIS A 1 112 ? 3.318 2.260 11.688 1.00 92.56 112 HIS A CA 1
ATOM 907 C C . HIS A 1 112 ? 2.174 3.055 12.329 1.00 92.56 112 HIS A C 1
ATOM 909 O O . HIS A 1 112 ? 0.995 2.811 12.069 1.00 92.56 112 HIS A O 1
ATOM 915 N N . SER A 1 113 ? 2.521 4.003 13.201 1.00 90.12 113 SER A N 1
ATOM 916 C CA . SER A 1 113 ? 1.541 4.879 13.854 1.00 90.12 113 SER A CA 1
ATOM 917 C C . SER A 1 113 ? 0.956 5.914 12.885 1.00 90.12 113 SER A C 1
ATOM 919 O O . SER A 1 113 ? 1.585 6.304 11.903 1.00 90.12 113 SER A O 1
ATOM 921 N N . HIS A 1 114 ? -0.243 6.415 13.187 1.00 88.94 114 HIS A N 1
ATOM 922 C CA . HIS A 1 114 ? -0.869 7.493 12.416 1.00 88.94 114 HIS A CA 1
ATOM 923 C C . HIS A 1 114 ? 0.018 8.749 12.394 1.00 88.94 114 HIS A C 1
ATOM 925 O O . HIS A 1 114 ? 0.644 9.093 13.398 1.00 88.94 114 HIS A O 1
ATOM 931 N N . GLY A 1 115 ? 0.053 9.453 11.261 1.00 86.62 115 GLY A N 1
ATOM 932 C CA . GLY A 1 115 ? 0.846 10.674 11.085 1.00 86.62 115 GLY A CA 1
ATOM 933 C C . GLY A 1 115 ? 2.369 10.483 11.011 1.00 86.62 115 GLY A C 1
ATOM 934 O O . GLY A 1 115 ? 3.081 11.482 10.924 1.00 86.62 115 GLY A O 1
ATOM 935 N N . THR A 1 116 ? 2.884 9.248 11.034 1.00 89.94 116 THR A N 1
ATOM 936 C CA . THR A 1 116 ? 4.314 8.955 10.831 1.00 89.94 116 THR A CA 1
ATOM 937 C C . THR A 1 116 ? 4.576 8.401 9.433 1.00 89.94 116 THR A C 1
ATOM 939 O O . THR A 1 116 ? 3.649 7.998 8.732 1.00 89.94 116 THR A O 1
ATOM 942 N N . LEU A 1 117 ? 5.846 8.368 9.025 1.00 89.00 117 LEU A N 1
ATOM 943 C CA . LEU A 1 117 ? 6.274 7.653 7.823 1.00 89.00 117 LEU A CA 1
ATOM 944 C C . LEU A 1 117 ? 6.637 6.200 8.175 1.00 89.00 117 LEU A C 1
ATOM 946 O O . LEU A 1 117 ? 7.137 5.968 9.279 1.00 89.00 117 LEU A O 1
ATOM 950 N N . PRO A 1 118 ? 6.400 5.233 7.272 1.00 91.31 118 PRO A N 1
ATOM 951 C CA . PRO A 1 118 ? 6.860 3.861 7.457 1.00 91.31 118 PRO A CA 1
ATOM 952 C C . PRO A 1 118 ? 8.380 3.750 7.270 1.00 91.31 118 PRO A C 1
ATOM 954 O O . PRO A 1 118 ? 8.924 4.279 6.301 1.00 91.31 118 PRO A O 1
ATOM 957 N N . ASP A 1 119 ? 9.050 2.995 8.143 1.00 92.12 119 ASP A N 1
ATOM 958 C CA . ASP A 1 119 ? 10.431 2.545 7.933 1.00 92.12 119 ASP A CA 1
ATOM 959 C C . ASP A 1 119 ? 10.424 1.161 7.272 1.00 92.12 119 ASP A C 1
ATOM 961 O O . ASP A 1 119 ? 10.515 0.118 7.921 1.00 92.12 119 ASP A O 1
ATOM 965 N N . LEU A 1 120 ? 10.257 1.148 5.950 1.00 90.31 120 LEU A N 1
ATOM 966 C CA . LEU A 1 120 ? 10.200 -0.106 5.203 1.00 90.31 120 LEU A CA 1
ATOM 967 C C . LEU A 1 120 ? 11.543 -0.839 5.206 1.00 90.31 120 LEU A C 1
ATOM 969 O O . LEU A 1 120 ? 11.543 -2.064 5.151 1.00 90.31 120 LEU A O 1
ATOM 973 N N . ASP A 1 121 ? 12.677 -0.149 5.301 1.00 89.31 121 ASP A N 1
ATOM 974 C CA . ASP A 1 121 ? 13.990 -0.794 5.223 1.00 89.31 121 ASP A CA 1
ATOM 975 C C . ASP A 1 121 ? 14.269 -1.646 6.468 1.00 89.31 121 ASP A C 1
ATOM 977 O O . ASP A 1 121 ? 14.750 -2.775 6.339 1.00 89.31 121 ASP A O 1
ATOM 981 N N . ASN A 1 122 ? 13.899 -1.156 7.656 1.00 91.25 122 ASN A N 1
ATOM 982 C CA . ASN A 1 122 ? 14.170 -1.850 8.919 1.00 91.25 122 ASN A CA 1
ATOM 983 C C . ASN A 1 122 ? 12.977 -2.651 9.462 1.00 91.25 122 ASN A C 1
ATOM 985 O O . ASN A 1 122 ? 13.187 -3.692 10.085 1.00 91.25 122 ASN A O 1
ATOM 989 N N . GLU A 1 123 ? 11.740 -2.198 9.231 1.00 92.56 123 GLU A N 1
ATOM 990 C CA . GLU A 1 123 ? 10.526 -2.774 9.841 1.00 92.56 123 GLU A CA 1
ATOM 991 C C . GLU A 1 123 ? 9.558 -3.394 8.817 1.00 92.56 123 GLU A C 1
ATOM 993 O O . GLU A 1 123 ? 8.505 -3.920 9.180 1.00 92.56 123 GLU A O 1
ATOM 998 N N . GLY A 1 124 ? 9.902 -3.348 7.528 1.00 91.62 124 GLY A N 1
ATOM 999 C CA . GLY A 1 124 ? 9.086 -3.922 6.464 1.00 91.62 124 GLY A CA 1
ATOM 1000 C C . GLY A 1 124 ? 9.068 -5.455 6.458 1.00 91.62 124 GLY A C 1
ATOM 1001 O O . GLY A 1 124 ? 10.063 -6.120 6.751 1.00 91.62 124 GLY A O 1
ATOM 1002 N N . ILE A 1 125 ? 7.928 -6.011 6.056 1.00 92.94 125 ILE A N 1
ATOM 1003 C CA . ILE A 1 125 ? 7.676 -7.445 5.897 1.00 92.94 125 ILE A CA 1
ATOM 1004 C C . ILE A 1 125 ? 7.494 -7.747 4.410 1.00 92.94 125 ILE A C 1
ATOM 1006 O O . ILE A 1 125 ? 6.649 -7.132 3.764 1.00 92.94 125 ILE A O 1
ATOM 1010 N N . ASP A 1 126 ? 8.238 -8.714 3.875 1.00 89.88 126 ASP A N 1
ATOM 1011 C CA . ASP A 1 126 ? 8.080 -9.155 2.486 1.00 89.88 126 ASP A CA 1
ATOM 1012 C C . ASP A 1 126 ? 6.988 -10.227 2.373 1.00 89.88 126 ASP A C 1
ATOM 1014 O O . ASP A 1 126 ? 7.034 -11.265 3.037 1.00 89.88 126 ASP A O 1
ATOM 1018 N N . LEU A 1 127 ? 6.013 -9.985 1.501 1.00 88.75 127 LEU A N 1
ATOM 1019 C CA . LEU A 1 127 ? 4.918 -10.891 1.174 1.00 88.75 127 LEU A CA 1
ATOM 1020 C C . LEU A 1 127 ? 5.074 -11.348 -0.273 1.00 88.75 127 LEU A C 1
ATOM 1022 O O . LEU A 1 127 ? 5.020 -10.535 -1.192 1.00 88.75 127 LEU A O 1
ATOM 1026 N N . SER A 1 128 ? 5.279 -12.647 -0.477 1.00 86.00 128 SER A N 1
ATOM 1027 C CA . SER A 1 128 ? 5.366 -13.226 -1.824 1.00 86.00 128 SER A CA 1
ATOM 1028 C C . SER A 1 128 ? 3.975 -13.373 -2.458 1.00 86.00 128 SER A C 1
ATOM 1030 O O . SER A 1 128 ? 3.007 -13.569 -1.720 1.00 86.00 128 SER A O 1
ATOM 1032 N N . PRO A 1 129 ? 3.860 -13.337 -3.797 1.00 83.88 129 PRO A N 1
ATOM 1033 C CA . PRO A 1 129 ? 2.633 -13.724 -4.493 1.00 83.88 129 PRO A CA 1
ATOM 1034 C C . PRO A 1 129 ? 2.268 -15.181 -4.194 1.00 83.88 129 PRO A C 1
ATOM 1036 O O . PRO A 1 129 ? 3.161 -16.028 -4.088 1.00 83.88 129 PRO A O 1
ATOM 1039 N N . GLY A 1 130 ? 0.974 -15.487 -4.097 1.00 74.25 130 GLY A N 1
ATOM 1040 C CA . GLY A 1 130 ? 0.484 -16.843 -3.838 1.00 74.25 130 GLY A CA 1
ATOM 1041 C C . GLY A 1 130 ? -1.028 -16.927 -3.772 1.00 74.25 130 GLY A C 1
ATOM 1042 O O . GLY A 1 130 ? -1.630 -16.030 -3.144 1.00 74.25 130 GLY A O 1
#

Foldseek 3Di:
DPPVVVLVLQADDPVQWFPFKDAQQDGDDLVQWDWDQDSLRHIDTDGNLAPVDDDDFPDDDPNRHIDTDTDQDPDDVVVVVCVVCVVVCVVCVPPDDCSPVDPQSWDWDFDDHRPDDGPSVPRTDTDHDD

InterPro domains:
  IPR001873 Epithelial sodium channel [PF00858] (8-130)
  IPR001873 Epithelial sodium channel [PR01078] (18-29)
  IPR001873 Epithelial sodium channel [PR01078] (32-48)
  IPR001873 Epithelial sodium channel [PR01078] (61-79)
  IPR001873 Epithelial sodium channel [PTHR11690] (5-130)

Sequence (130 aa):
FLDNQRDLYHLKTYSDIFLACRFNGEICNESDFTTISLDNYGNCYTFKSNITERYMVREIGPDSGLTLILFLNDYSPLDEFRSKNRDVMLNTPNLFSSKYSKASDGIRLGIHSHGTLPDLDNEGIDLSPG